Protein AF-A0A6B3FNH3-F1 (afdb_monomer)

Solvent-ac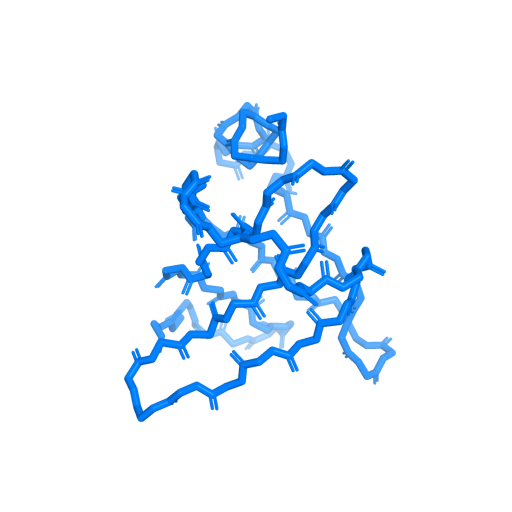cessible surface area (backbone atoms only — not comparable to full-atom values): 4156 Å² total; per-residue (Å²): 108,68,43,56,48,25,56,70,20,54,83,68,87,43,28,66,47,77,55,97,88,39,58,31,33,40,68,38,50,45,76,36,84,91,38,61,88,42,54,68,76,38,76,48,79,54,99,89,48,39,34,34,15,32,98,70,36,20,30,38,56,54,28,38,25,51,74,98,53,72,76,44,110

Struc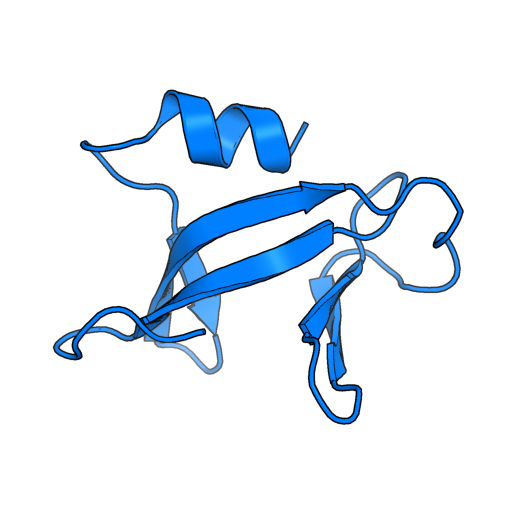ture (mmCIF, N/CA/C/O backbone):
data_AF-A0A6B3FNH3-F1
#
_entry.id   AF-A0A6B3FNH3-F1
#
loop_
_atom_site.group_PDB
_atom_site.id
_atom_site.type_symbol
_atom_site.label_atom_id
_atom_site.label_alt_id
_atom_site.label_comp_id
_atom_site.label_asym_id
_atom_site.label_entity_id
_atom_site.label_seq_id
_atom_site.pdbx_PDB_ins_code
_atom_site.Cartn_x
_atom_site.Cartn_y
_atom_site.Cartn_z
_atom_site.occupancy
_atom_site.B_iso_or_equiv
_atom_site.auth_seq_id
_atom_site.auth_comp_id
_atom_site.auth_asym_id
_atom_site.auth_atom_id
_atom_site.pdbx_PDB_model_num
ATOM 1 N N . ARG A 1 1 ? 8.144 2.498 -7.538 1.00 87.38 1 ARG A N 1
ATOM 2 C CA . ARG A 1 1 ? 7.156 3.514 -8.012 1.00 87.38 1 ARG A CA 1
ATOM 3 C C . ARG A 1 1 ? 6.023 3.626 -7.011 1.00 87.38 1 ARG A C 1
ATOM 5 O O . ARG A 1 1 ? 5.809 4.724 -6.523 1.00 87.38 1 ARG A O 1
ATOM 12 N N . VAL A 1 2 ? 5.327 2.525 -6.710 1.00 93.88 2 VAL A N 1
ATOM 13 C CA . VAL A 1 2 ? 4.222 2.495 -5.735 1.00 93.88 2 VAL A CA 1
ATOM 14 C C . VAL A 1 2 ? 4.648 3.079 -4.384 1.00 93.88 2 VAL A C 1
ATOM 16 O O . VAL A 1 2 ? 4.017 4.010 -3.902 1.00 93.88 2 VAL A O 1
ATOM 19 N N . ASP A 1 3 ? 5.786 2.638 -3.847 1.00 94.31 3 ASP A N 1
ATOM 20 C CA . ASP A 1 3 ? 6.395 3.168 -2.618 1.00 94.31 3 ASP A CA 1
ATOM 21 C C . ASP A 1 3 ? 6.592 4.701 -2.637 1.00 94.31 3 ASP A C 1
ATOM 23 O O . ASP A 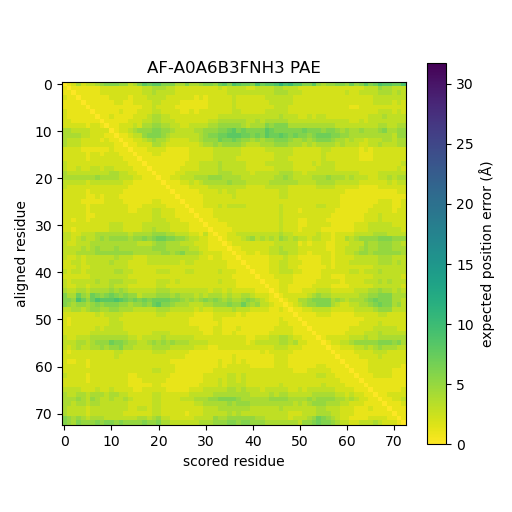1 3 ? 6.333 5.392 -1.652 1.00 94.31 3 ASP A O 1
ATOM 27 N N . ARG A 1 4 ? 7.024 5.252 -3.780 1.00 96.00 4 ARG A N 1
ATOM 28 C CA . ARG A 1 4 ? 7.265 6.691 -3.960 1.00 96.00 4 ARG A CA 1
ATOM 29 C C . ARG A 1 4 ? 5.954 7.463 -3.985 1.00 96.00 4 ARG A C 1
ATOM 31 O O . ARG A 1 4 ? 5.904 8.550 -3.427 1.00 96.00 4 ARG A O 1
ATOM 38 N N . VAL A 1 5 ? 4.909 6.903 -4.599 1.00 96.31 5 VAL A N 1
ATOM 39 C CA . VAL A 1 5 ? 3.562 7.496 -4.608 1.00 96.31 5 VAL A CA 1
ATOM 40 C C . VAL A 1 5 ? 2.978 7.505 -3.196 1.00 96.31 5 VAL A C 1
ATOM 42 O O . VAL A 1 5 ? 2.480 8.536 -2.760 1.00 96.31 5 VAL A O 1
ATOM 45 N N . VAL A 1 6 ? 3.114 6.405 -2.447 1.00 96.62 6 VAL A N 1
ATOM 46 C CA . VAL A 1 6 ? 2.674 6.328 -1.043 1.00 96.62 6 VAL A CA 1
ATOM 47 C C . VAL A 1 6 ? 3.319 7.428 -0.198 1.00 96.62 6 VAL A C 1
ATOM 49 O O . VAL A 1 6 ? 2.622 8.172 0.495 1.00 96.62 6 VAL A O 1
ATOM 52 N N . ARG A 1 7 ? 4.640 7.596 -0.317 1.00 96.00 7 ARG A N 1
ATOM 53 C CA . ARG A 1 7 ? 5.368 8.654 0.397 1.00 96.00 7 ARG A CA 1
ATOM 54 C C . ARG A 1 7 ? 5.003 10.053 -0.097 1.00 96.00 7 ARG A C 1
ATOM 56 O O . ARG A 1 7 ? 4.783 10.934 0.722 1.00 96.00 7 ARG A O 1
ATOM 63 N N . GLY A 1 8 ? 4.893 10.249 -1.409 1.00 97.00 8 GLY A N 1
ATOM 64 C CA . GLY A 1 8 ? 4.575 11.546 -2.012 1.00 97.00 8 GLY A CA 1
ATOM 65 C C . GLY A 1 8 ? 3.157 12.043 -1.720 1.00 97.00 8 GLY A C 1
ATOM 66 O O . GLY A 1 8 ? 2.928 13.246 -1.717 1.00 97.00 8 GLY A O 1
ATOM 67 N N . CYS A 1 9 ? 2.211 11.142 -1.445 1.00 96.25 9 CYS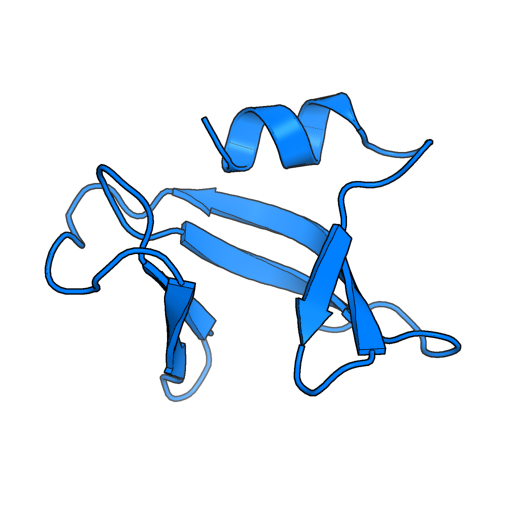 A N 1
ATOM 68 C CA . CYS A 1 9 ? 0.850 11.504 -1.050 1.00 96.25 9 CYS A CA 1
ATOM 69 C C . CYS A 1 9 ? 0.671 11.640 0.471 1.00 96.25 9 CYS A C 1
ATOM 71 O O . CYS A 1 9 ? -0.427 11.971 0.912 1.00 96.25 9 CYS A O 1
ATOM 73 N N . THR A 1 10 ? 1.695 11.363 1.281 1.00 92.19 10 THR A N 1
ATOM 74 C CA . THR A 1 10 ? 1.616 11.452 2.746 1.00 92.19 10 THR A CA 1
ATOM 75 C C . THR A 1 10 ? 1.999 12.864 3.219 1.00 92.19 10 THR A C 1
ATOM 77 O O . THR A 1 10 ? 3.031 13.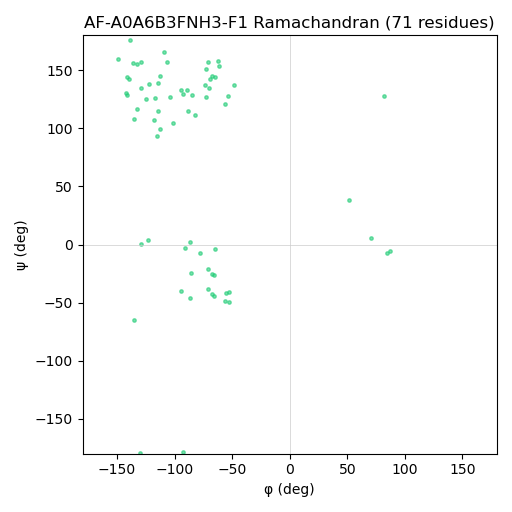372 2.786 1.00 92.19 10 THR A O 1
ATOM 80 N N . PRO A 1 11 ? 1.231 13.504 4.128 1.00 87.81 11 PRO A N 1
ATOM 81 C CA . PRO A 1 11 ? 0.022 12.997 4.791 1.00 87.81 11 PRO A CA 1
ATOM 82 C C . PRO A 1 11 ? -1.276 13.216 3.997 1.00 87.81 11 PRO A C 1
ATOM 84 O O . PRO A 1 11 ? -2.236 12.471 4.194 1.00 87.81 11 PRO A O 1
ATOM 87 N N . ALA A 1 12 ? -1.316 14.217 3.113 1.00 89.94 12 ALA A N 1
ATOM 88 C CA . ALA A 1 12 ? -2.484 14.570 2.312 1.00 89.94 12 ALA A CA 1
ATOM 89 C C . ALA A 1 12 ? -2.097 14.673 0.826 1.00 89.94 12 ALA A C 1
ATOM 91 O O .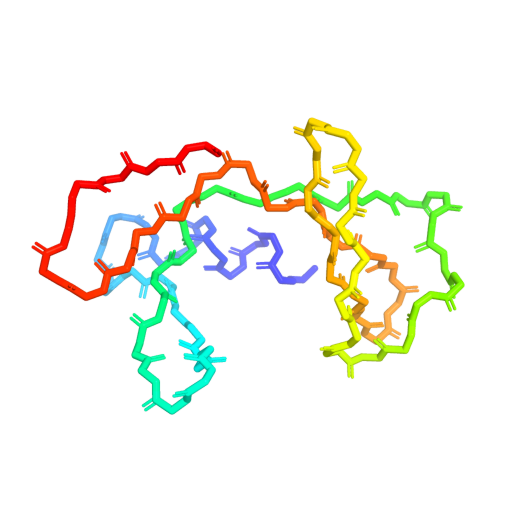 ALA A 1 12 ? -1.066 15.272 0.519 1.00 89.94 12 ALA A O 1
ATOM 92 N N . PRO A 1 13 ? -2.894 14.103 -0.101 1.00 92.38 13 PRO A N 1
ATOM 93 C CA . PRO A 1 13 ? -4.241 13.535 0.090 1.00 92.38 13 PRO A CA 1
ATOM 94 C C . PRO A 1 13 ? -4.292 12.133 0.738 1.00 92.38 13 PRO A C 1
ATOM 96 O O . PRO A 1 13 ? -5.373 11.653 1.081 1.00 92.38 13 PRO A O 1
ATOM 99 N N . GLY A 1 14 ? -3.141 11.487 0.931 1.00 94.44 14 GLY A N 1
ATOM 100 C CA . GLY A 1 14 ? -3.004 10.097 1.360 1.00 94.44 14 GLY A CA 1
ATOM 101 C C . GLY A 1 14 ? -3.167 9.133 0.184 1.00 94.44 14 GLY A C 1
ATOM 102 O O . GLY A 1 14 ? -4.154 9.198 -0.551 1.00 94.44 14 GLY A O 1
ATOM 103 N N . ALA A 1 15 ? -2.207 8.226 -0.010 1.00 97.19 15 ALA A N 1
ATOM 104 C CA . ALA A 1 15 ? -2.344 7.178 -1.016 1.00 97.19 15 ALA A CA 1
ATOM 105 C C . ALA A 1 15 ? -3.422 6.172 -0.593 1.00 97.19 15 ALA A C 1
ATOM 107 O O . ALA A 1 15 ? -3.561 5.842 0.587 1.00 97.19 15 ALA A O 1
ATOM 108 N N . TRP A 1 16 ? -4.191 5.673 -1.556 1.00 96.88 16 TRP A N 1
ATOM 109 C CA . TRP A 1 16 ? -5.262 4.717 -1.300 1.00 96.88 16 TRP A CA 1
ATOM 110 C C . TRP A 1 16 ? -5.467 3.780 -2.488 1.00 96.88 16 TRP A C 1
ATOM 112 O O . TRP A 1 16 ? -5.065 4.076 -3.612 1.00 96.88 16 TRP A O 1
ATOM 122 N N . THR A 1 17 ? -6.100 2.647 -2.212 1.00 96.00 17 THR A N 1
ATOM 123 C CA . THR A 1 17 ? -6.551 1.663 -3.199 1.00 96.00 17 THR A CA 1
ATOM 124 C C . THR A 1 17 ? -7.943 1.148 -2.825 1.00 96.00 17 THR A C 1
ATOM 126 O O . THR A 1 17 ? -8.489 1.520 -1.781 1.00 96.00 17 THR A O 1
ATOM 129 N N . LEU A 1 18 ? -8.523 0.301 -3.672 1.00 96.38 18 LEU A N 1
ATOM 130 C CA . LEU A 1 18 ? -9.730 -0.453 -3.360 1.00 96.38 18 LEU A CA 1
ATOM 131 C C . LEU A 1 18 ? -9.359 -1.835 -2.821 1.00 96.38 18 LEU A C 1
ATOM 133 O O . LEU A 1 18 ? -8.544 -2.544 -3.408 1.00 96.38 18 LEU A O 1
ATOM 137 N N . PHE A 1 19 ? -9.997 -2.234 -1.728 1.00 94.75 19 PHE A N 1
ATOM 138 C CA . PHE A 1 19 ? -9.934 -3.586 -1.191 1.00 94.75 19 PHE A CA 1
ATOM 139 C C . PHE A 1 19 ? -11.354 -4.038 -0.868 1.00 94.75 19 PHE A C 1
ATOM 141 O O . PHE A 1 19 ? -12.031 -3.424 -0.049 1.00 94.75 19 PHE A O 1
ATOM 148 N N . ARG A 1 20 ? -11.825 -5.087 -1.557 1.00 93.62 20 ARG A N 1
ATOM 149 C CA . ARG A 1 20 ? -13.203 -5.606 -1.430 1.00 93.62 20 ARG A CA 1
ATOM 150 C C . ARG A 1 20 ? -14.286 -4.523 -1.593 1.00 93.62 20 ARG A C 1
ATOM 152 O O . ARG A 1 20 ? -15.290 -4.536 -0.897 1.00 93.62 20 ARG A O 1
ATOM 159 N N . GLY A 1 21 ? -14.068 -3.585 -2.516 1.00 95.56 21 GLY A N 1
ATOM 160 C CA . GLY A 1 21 ? -15.008 -2.4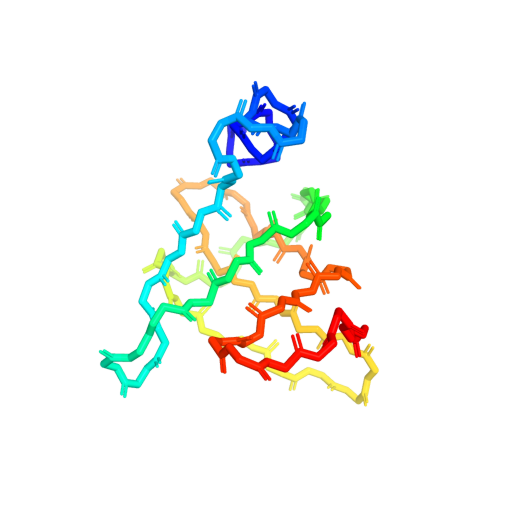97 -2.814 1.00 95.56 21 GLY A CA 1
ATOM 161 C C . GLY A 1 21 ? -14.899 -1.271 -1.902 1.00 95.56 21 GLY A C 1
ATOM 162 O O . GLY A 1 21 ? -15.494 -0.243 -2.211 1.00 95.56 21 GLY A O 1
ATOM 163 N N . GLU A 1 22 ? -14.098 -1.326 -0.837 1.00 96.44 22 GLU A N 1
ATOM 164 C CA . GLU A 1 22 ? -13.905 -0.206 0.087 1.00 96.44 22 GLU A CA 1
ATOM 165 C C . GLU A 1 22 ? -12.536 0.454 -0.080 1.00 96.44 22 GLU A C 1
ATOM 167 O O . GLU A 1 22 ? -11.572 -0.157 -0.552 1.00 96.44 22 GLU A O 1
ATOM 172 N N . ARG A 1 23 ? -12.429 1.723 0.331 1.00 96.38 23 ARG A N 1
ATOM 173 C CA . ARG A 1 23 ? -11.143 2.425 0.324 1.00 96.38 23 ARG A CA 1
ATOM 174 C C . ARG A 1 23 ? -10.240 1.910 1.441 1.00 96.38 23 ARG A C 1
ATOM 176 O O . ARG A 1 23 ? -10.582 1.977 2.622 1.00 96.38 23 ARG A O 1
ATOM 183 N N . LEU A 1 24 ? -9.033 1.517 1.053 1.00 97.06 24 LEU A N 1
ATOM 184 C CA . LEU A 1 24 ? -7.932 1.194 1.948 1.00 97.06 24 LEU A CA 1
ATOM 185 C C . LEU A 1 24 ? -6.813 2.214 1.737 1.00 97.06 24 LEU A C 1
ATOM 187 O O . LEU A 1 24 ? -6.216 2.276 0.660 1.00 97.06 24 LEU A O 1
ATOM 191 N N . LYS A 1 25 ? -6.524 3.028 2.753 1.00 97.38 25 LYS A N 1
ATOM 192 C CA . LYS A 1 25 ? -5.368 3.929 2.713 1.00 97.38 25 LYS A CA 1
ATOM 193 C C . LYS A 1 25 ? -4.082 3.133 2.894 1.00 97.38 25 LYS A C 1
ATOM 195 O O . LYS A 1 25 ? -4.002 2.275 3.772 1.00 97.38 25 LYS A O 1
ATOM 200 N N . LEU A 1 26 ? -3.080 3.466 2.091 1.00 97.06 26 LEU A N 1
ATOM 201 C CA . LEU A 1 26 ? -1.727 2.932 2.168 1.00 97.06 26 LEU A CA 1
ATOM 202 C C . LEU A 1 26 ? -0.862 3.987 2.857 1.00 97.06 26 LEU A C 1
ATOM 204 O O . LEU A 1 26 ? -0.557 5.017 2.260 1.00 97.06 26 LEU A O 1
ATOM 208 N N . ILE A 1 27 ? -0.522 3.758 4.123 1.00 96.69 27 ILE A N 1
ATOM 209 C CA . ILE A 1 27 ? 0.242 4.718 4.933 1.00 96.69 27 ILE A CA 1
ATOM 210 C C . ILE A 1 27 ? 1.734 4.497 4.717 1.00 96.69 27 ILE A C 1
ATOM 212 O O . ILE A 1 27 ? 2.485 5.440 4.488 1.00 96.69 27 ILE A O 1
ATOM 216 N N . GLN A 1 28 ? 2.159 3.236 4.758 1.00 96.69 28 GLN A N 1
ATOM 217 C CA . 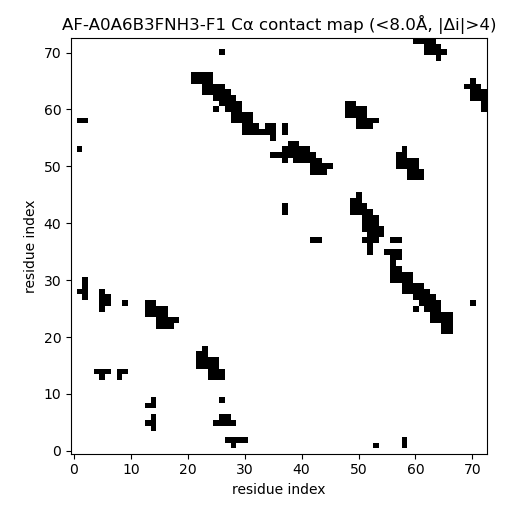GLN A 1 28 ? 3.545 2.867 4.536 1.00 96.69 28 GLN A CA 1
ATOM 218 C C . GLN A 1 28 ? 3.609 1.558 3.760 1.00 96.69 28 GLN A C 1
ATOM 220 O O . GLN A 1 28 ? 2.974 0.568 4.123 1.00 96.69 28 GLN A O 1
ATOM 225 N N . ALA A 1 29 ? 4.406 1.561 2.696 1.00 97.06 29 ALA A N 1
ATOM 226 C CA . ALA A 1 29 ? 4.710 0.384 1.903 1.00 97.06 29 ALA A CA 1
ATOM 227 C C . ALA A 1 29 ? 6.183 0.418 1.493 1.00 97.06 29 ALA A C 1
ATOM 229 O O . ALA A 1 29 ? 6.721 1.492 1.205 1.00 97.06 29 ALA A O 1
ATOM 230 N N . THR A 1 30 ? 6.821 -0.748 1.452 1.00 97.00 30 THR A N 1
ATOM 231 C CA . THR A 1 30 ? 8.218 -0.892 1.025 1.00 97.00 30 THR A CA 1
ATOM 232 C C . THR A 1 30 ? 8.310 -1.863 -0.149 1.00 97.00 30 THR A C 1
ATOM 234 O O . THR A 1 30 ? 7.606 -2.871 -0.146 1.00 97.00 30 THR A O 1
ATOM 237 N N . PRO A 1 31 ? 9.119 -1.589 -1.185 1.00 97.12 31 PRO A N 1
ATOM 238 C CA . PRO A 1 31 ? 9.351 -2.565 -2.239 1.00 97.12 31 PRO A CA 1
ATOM 239 C C . PRO A 1 31 ? 10.141 -3.760 -1.698 1.00 97.12 31 PRO A C 1
ATOM 241 O O . PRO A 1 31 ? 11.030 -3.596 -0.863 1.00 97.12 31 PRO A O 1
ATOM 244 N N . VAL A 1 32 ? 9.840 -4.946 -2.219 1.00 96.88 32 VAL A N 1
ATOM 245 C CA . VAL A 1 32 ? 10.574 -6.187 -1.960 1.00 96.88 32 VAL A CA 1
ATOM 246 C C . VAL A 1 32 ? 11.185 -6.622 -3.286 1.00 96.88 32 VAL A C 1
ATOM 248 O O . VAL A 1 32 ? 10.516 -7.236 -4.111 1.00 96.88 32 VAL A O 1
ATOM 251 N N . LEU A 1 33 ? 12.435 -6.216 -3.522 1.00 95.00 33 LEU A N 1
ATOM 252 C CA . LEU A 1 33 ? 13.080 -6.314 -4.838 1.00 95.00 33 LEU A CA 1
ATOM 253 C C . LEU A 1 33 ? 13.303 -7.756 -5.302 1.00 95.00 33 LEU A C 1
ATOM 255 O O . LEU A 1 33 ? 13.290 -8.008 -6.495 1.00 95.00 33 LEU A O 1
ATOM 259 N N . ASP A 1 34 ? 13.430 -8.709 -4.385 1.00 95.19 34 ASP A N 1
ATOM 260 C CA . ASP A 1 34 ? 13.648 -10.114 -4.751 1.00 95.19 34 ASP A CA 1
ATOM 261 C C . ASP A 1 34 ? 12.338 -10.872 -5.004 1.00 95.19 34 ASP A C 1
ATOM 263 O O . ASP A 1 34 ? 12.344 -12.076 -5.257 1.00 95.19 34 ASP A O 1
ATOM 267 N N . ARG A 1 35 ? 11.193 -10.181 -4.918 1.00 95.00 35 ARG A N 1
ATOM 268 C CA . ARG A 1 35 ? 9.873 -10.795 -5.015 1.00 95.00 35 ARG A CA 1
ATOM 269 C C . ARG A 1 35 ? 9.142 -10.360 -6.283 1.00 95.00 35 ARG A C 1
ATOM 271 O O . ARG A 1 35 ? 8.552 -9.282 -6.331 1.00 95.00 35 ARG A O 1
ATOM 278 N N . THR A 1 36 ? 9.176 -11.213 -7.301 1.00 95.62 36 THR A N 1
ATOM 279 C CA . THR A 1 36 ? 8.604 -10.978 -8.643 1.00 95.62 36 THR A CA 1
ATOM 280 C C . THR A 1 36 ? 7.580 -12.035 -9.062 1.00 95.62 36 THR A C 1
ATOM 282 O O . THR A 1 36 ? 7.070 -11.987 -10.177 1.00 95.62 36 THR A O 1
ATOM 285 N N . ASP A 1 37 ? 7.259 -12.972 -8.169 1.00 96.31 37 ASP A N 1
ATOM 286 C CA . ASP A 1 37 ? 6.311 -14.073 -8.374 1.00 96.31 37 ASP A CA 1
ATOM 287 C C . ASP A 1 37 ? 4.845 -13.618 -8.434 1.00 96.31 37 ASP A C 1
ATOM 289 O O . ASP A 1 37 ? 4.008 -14.334 -8.972 1.00 96.31 37 ASP A O 1
ATOM 293 N N . LEU A 1 38 ? 4.534 -12.434 -7.895 1.00 97.25 38 LEU A N 1
ATOM 294 C CA . LEU A 1 38 ? 3.169 -11.915 -7.794 1.00 97.25 38 LEU A CA 1
ATOM 295 C C . LEU A 1 38 ? 2.801 -11.034 -8.988 1.00 97.25 38 LEU A C 1
ATOM 297 O O . LEU A 1 38 ? 3.482 -10.047 -9.287 1.00 97.25 38 LEU A O 1
ATOM 301 N N . THR A 1 39 ? 1.656 -11.320 -9.600 1.00 97.25 39 THR A N 1
ATOM 302 C CA . THR A 1 39 ? 1.095 -10.483 -10.667 1.00 97.25 39 THR A CA 1
ATOM 303 C C . THR A 1 39 ? 0.568 -9.140 -10.127 1.00 97.25 39 THR A C 1
ATOM 305 O O . THR A 1 39 ? 0.269 -9.012 -8.936 1.00 97.25 39 THR A O 1
ATOM 308 N N . PRO A 1 40 ? 0.450 -8.083 -10.957 1.00 97.19 40 PRO A N 1
ATOM 309 C CA . PRO A 1 40 ? -0.034 -6.784 -10.494 1.00 97.19 40 PRO A CA 1
ATOM 310 C C . PRO A 1 40 ? -1.418 -6.861 -9.831 1.00 97.19 40 PRO A C 1
ATOM 312 O O . PRO A 1 40 ? -2.400 -7.233 -10.467 1.00 97.19 40 PRO A O 1
ATOM 315 N N . GLY A 1 41 ? -1.501 -6.453 -8.562 1.00 95.50 41 GLY A N 1
ATOM 316 C CA . GLY A 1 41 ? -2.735 -6.490 -7.768 1.00 95.50 41 GLY A CA 1
ATOM 317 C C . GLY A 1 41 ? -2.993 -7.813 -7.040 1.00 95.50 41 GLY A C 1
ATOM 318 O O . GLY A 1 41 ? -3.913 -7.877 -6.225 1.00 95.50 41 GLY A O 1
ATOM 319 N N . GLU A 1 42 ? -2.175 -8.839 -7.271 1.00 97.19 42 GLU A N 1
ATOM 320 C CA . GLU A 1 42 ? -2.242 -10.098 -6.536 1.00 97.19 42 GLU A CA 1
ATOM 321 C C . GLU A 1 42 ? -1.781 -9.917 -5.090 1.00 97.19 42 GLU A C 1
ATOM 323 O O . GLU A 1 42 ? -0.767 -9.271 -4.817 1.00 97.19 42 GLU A O 1
ATOM 328 N N . LEU A 1 43 ? -2.542 -10.489 -4.158 1.00 96.25 43 LEU A N 1
ATOM 329 C CA . LEU A 1 43 ? -2.299 -10.414 -2.722 1.00 96.25 43 LEU A CA 1
ATOM 330 C C . LEU A 1 43 ? -1.708 -11.729 -2.216 1.00 96.25 43 LEU A C 1
ATOM 332 O O . LEU A 1 43 ? -2.320 -12.783 -2.361 1.00 96.25 43 LEU A O 1
ATOM 336 N N . SER A 1 44 ? -0.577 -11.645 -1.519 1.00 97.00 44 SER A N 1
ATOM 337 C CA . SER A 1 44 ? 0.003 -12.759 -0.766 1.00 97.00 44 SER A CA 1
ATOM 338 C C . SER A 1 44 ? 0.053 -12.389 0.711 1.00 97.00 44 SER A C 1
ATOM 340 O O . SER A 1 44 ? 0.903 -11.603 1.131 1.00 97.00 44 SER A O 1
ATOM 342 N N . ALA A 1 45 ? -0.818 -12.989 1.519 1.00 95.44 45 ALA A N 1
ATOM 343 C CA . ALA A 1 45 ? -0.768 -12.864 2.973 1.00 95.44 45 ALA A CA 1
ATOM 344 C C . ALA A 1 45 ? 0.145 -13.951 3.562 1.00 95.44 45 ALA A C 1
ATOM 346 O O . ALA A 1 45 ? -0.143 -15.142 3.456 1.00 95.44 45 ALA A O 1
ATOM 347 N N . ALA A 1 46 ? 1.256 -13.537 4.165 1.00 91.31 46 ALA A N 1
ATOM 348 C CA . ALA A 1 46 ? 2.107 -14.392 4.983 1.00 91.31 46 ALA A CA 1
ATOM 349 C C . ALA A 1 46 ? 1.697 -14.288 6.461 1.00 91.31 46 ALA A C 1
ATOM 351 O O . ALA A 1 46 ? 0.770 -13.567 6.819 1.00 91.31 46 ALA A O 1
ATOM 352 N N . LYS A 1 47 ? 2.417 -14.991 7.341 1.00 91.44 47 LYS A N 1
ATOM 353 C CA . LYS A 1 47 ? 2.107 -15.036 8.778 1.00 91.44 47 LYS A CA 1
ATOM 354 C C . LYS A 1 47 ? 2.036 -13.647 9.432 1.00 91.44 47 LYS A C 1
ATOM 356 O O . LYS A 1 47 ? 1.141 -13.416 10.232 1.00 91.44 47 LYS A O 1
ATOM 361 N N . ASN A 1 48 ? 2.964 -12.752 9.085 1.00 91.12 48 ASN A N 1
ATOM 362 C CA . ASN A 1 48 ? 3.100 -11.427 9.705 1.00 91.12 48 ASN A CA 1
ATOM 363 C C . ASN A 1 48 ? 3.159 -10.274 8.686 1.00 91.12 48 ASN A C 1
ATOM 365 O O . ASN A 1 48 ? 3.353 -9.126 9.080 1.00 91.12 48 ASN A O 1
ATOM 369 N N . ASN A 1 49 ? 3.067 -10.572 7.388 1.00 94.31 49 ASN A N 1
ATOM 370 C CA . ASN A 1 49 ? 3.369 -9.619 6.323 1.00 94.31 49 ASN A CA 1
ATOM 371 C C . ASN A 1 49 ? 2.340 -9.787 5.206 1.00 94.31 49 ASN A C 1
ATOM 373 O O . ASN A 1 49 ? 1.958 -10.912 4.873 1.00 94.31 49 ASN A O 1
ATOM 377 N N . VAL A 1 50 ? 1.933 -8.683 4.589 1.00 96.69 50 VAL A N 1
ATOM 378 C CA . VAL A 1 50 ? 1.053 -8.700 3.418 1.00 96.69 50 VAL A CA 1
ATOM 379 C C . VAL A 1 50 ? 1.805 -8.109 2.241 1.00 96.69 50 VAL A C 1
ATOM 381 O O . VAL A 1 50 ? 2.313 -6.992 2.318 1.00 96.69 50 VAL A O 1
ATOM 384 N N . TYR A 1 51 ? 1.853 -8.854 1.142 1.00 97.44 51 TYR A N 1
ATOM 385 C CA . TYR A 1 51 ? 2.509 -8.435 -0.088 1.00 97.44 51 TYR A CA 1
ATOM 386 C C . TYR A 1 51 ? 1.484 -8.216 -1.190 1.00 97.44 51 TYR A C 1
ATOM 388 O O . TYR A 1 51 ? 0.497 -8.950 -1.283 1.00 97.44 51 TYR A O 1
ATOM 396 N N . VAL A 1 52 ? 1.743 -7.223 -2.035 1.00 97.62 52 VAL A N 1
ATOM 397 C CA . VAL A 1 52 ? 0.960 -6.944 -3.238 1.00 97.62 52 VAL A CA 1
ATOM 398 C C . VAL A 1 52 ? 1.892 -6.922 -4.438 1.00 97.62 52 VAL A C 1
ATOM 400 O O . VAL A 1 52 ? 2.875 -6.174 -4.446 1.00 97.62 52 VAL A O 1
ATOM 403 N N . GLY A 1 53 ? 1.584 -7.726 -5.451 1.00 97.50 53 GLY A N 1
ATOM 404 C CA . GLY A 1 53 ? 2.307 -7.707 -6.714 1.00 97.50 53 GLY A CA 1
ATOM 405 C C . GLY A 1 53 ? 2.129 -6.374 -7.439 1.00 97.50 53 GLY A C 1
ATOM 406 O O . GLY A 1 53 ? 1.075 -5.732 -7.387 1.00 97.50 53 GLY A O 1
ATOM 407 N N . THR A 1 54 ? 3.179 -5.925 -8.119 1.00 96.69 54 THR A N 1
ATOM 408 C CA . THR A 1 54 ? 3.146 -4.717 -8.957 1.00 96.69 54 THR A CA 1
ATOM 409 C C . THR A 1 54 ? 3.726 -5.034 -10.332 1.00 96.69 54 THR A C 1
ATOM 411 O O . THR A 1 54 ? 4.134 -6.158 -10.584 1.00 96.69 54 THR A O 1
ATOM 414 N N . GLY A 1 55 ? 3.788 -4.056 -11.239 1.00 95.38 55 GLY A N 1
ATOM 415 C CA . GLY A 1 55 ? 4.353 -4.267 -12.579 1.00 95.38 55 GLY A CA 1
ATOM 416 C C . GLY A 1 55 ? 5.854 -4.591 -12.630 1.00 95.38 55 GLY A C 1
ATOM 417 O O . GLY A 1 55 ? 6.363 -4.797 -13.724 1.00 95.38 55 GLY A O 1
ATOM 418 N N . SER A 1 56 ? 6.578 -4.586 -11.505 1.00 93.94 56 SER A N 1
ATOM 419 C CA . SER A 1 56 ? 8.000 -4.962 -11.473 1.00 93.94 56 SER A CA 1
ATOM 420 C C . SER A 1 56 ? 8.351 -5.892 -10.317 1.00 93.94 56 SER A C 1
ATOM 422 O O . SER A 1 56 ? 8.709 -7.036 -10.547 1.00 93.94 56 SER A O 1
ATOM 424 N N . HIS A 1 57 ? 8.229 -5.412 -9.081 1.00 95.31 57 HIS A N 1
ATOM 425 C CA . HIS A 1 57 ? 8.478 -6.197 -7.871 1.00 95.31 57 HIS A CA 1
ATOM 426 C C . HIS A 1 57 ? 7.332 -5.979 -6.887 1.00 95.31 57 HIS A C 1
ATOM 428 O O . HIS A 1 57 ? 6.661 -4.939 -6.929 1.00 95.31 57 HIS A O 1
ATOM 434 N N . ALA A 1 58 ? 7.099 -6.929 -5.994 1.00 97.69 58 ALA A N 1
ATOM 435 C CA . ALA A 1 58 ? 6.079 -6.797 -4.972 1.00 97.69 58 ALA A CA 1
ATOM 436 C C . ALA A 1 58 ? 6.383 -5.624 -4.025 1.00 97.6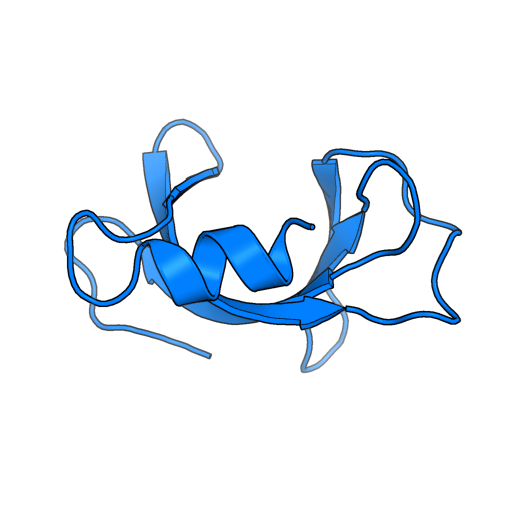9 58 ALA A C 1
ATOM 438 O O . ALA A 1 58 ? 7.524 -5.179 -3.862 1.00 97.69 58 ALA A O 1
ATOM 439 N N . VAL A 1 59 ? 5.339 -5.129 -3.372 1.00 97.69 59 VAL A N 1
ATOM 440 C CA . VAL A 1 59 ? 5.457 -4.241 -2.216 1.00 97.69 59 VAL A CA 1
ATOM 441 C C . VAL A 1 59 ? 4.910 -4.942 -0.986 1.00 97.69 59 VAL A C 1
ATOM 443 O O . VAL A 1 59 ? 3.873 -5.596 -1.049 1.00 97.69 59 VAL A O 1
ATOM 446 N N . GLU A 1 60 ? 5.591 -4.788 0.138 1.00 97.75 60 GLU A N 1
ATOM 447 C CA . GLU A 1 60 ? 5.060 -5.133 1.446 1.00 97.75 60 GLU A CA 1
ATOM 448 C C . GLU A 1 60 ? 4.241 -3.957 1.981 1.00 97.75 60 GLU A C 1
ATOM 450 O O . GLU A 1 60 ? 4.710 -2.812 2.012 1.00 97.75 60 GLU A O 1
ATOM 455 N N . LEU A 1 61 ? 3.012 -4.245 2.398 1.00 97.25 61 LEU A N 1
ATOM 456 C CA . LEU A 1 61 ? 2.156 -3.307 3.104 1.00 97.25 61 LEU A CA 1
ATOM 457 C C . LEU A 1 61 ? 2.551 -3.327 4.579 1.00 97.25 61 LEU A C 1
ATOM 459 O O . LEU A 1 61 ? 2.362 -4.331 5.257 1.00 97.25 61 LEU A O 1
ATOM 463 N N . LEU A 1 62 ? 3.125 -2.222 5.054 1.00 97.06 62 LEU A N 1
ATOM 464 C CA . LEU A 1 62 ? 3.575 -2.094 6.440 1.00 97.06 62 LEU A CA 1
ATOM 465 C C . LEU A 1 62 ? 2.517 -1.434 7.312 1.00 97.06 62 LEU A C 1
ATOM 467 O O . LEU A 1 62 ? 2.358 -1.819 8.456 1.00 97.06 62 LEU A O 1
ATOM 471 N N . TRP A 1 63 ? 1.825 -0.421 6.795 1.00 96.75 63 TRP A N 1
ATOM 472 C CA . TRP A 1 63 ? 0.724 0.219 7.504 1.00 96.75 63 TRP A CA 1
ATOM 473 C C . TRP A 1 63 ? -0.393 0.556 6.536 1.00 96.75 63 TRP A C 1
ATOM 475 O O . TRP A 1 63 ? -0.181 1.228 5.518 1.00 96.75 63 TRP A O 1
ATOM 485 N N . VAL A 1 64 ? -1.599 0.139 6.896 1.00 96.81 64 VAL A N 1
ATOM 486 C CA . VAL A 1 64 ? -2.821 0.414 6.150 1.00 96.81 64 VAL A CA 1
ATOM 487 C C . VAL A 1 64 ? -3.891 0.974 7.072 1.00 96.81 64 VAL A C 1
ATOM 489 O O . VAL A 1 64 ? -3.869 0.784 8.286 1.00 96.81 64 VAL A O 1
ATOM 492 N N . GLN A 1 65 ? -4.852 1.686 6.503 1.00 97.12 65 GLN A N 1
ATOM 493 C CA . GLN A 1 65 ? -5.999 2.177 7.252 1.00 97.12 65 GLN A CA 1
ATOM 494 C C . GLN A 1 65 ? -7.277 1.923 6.453 1.00 97.12 65 GLN A C 1
ATOM 496 O O . GLN A 1 65 ? -7.515 2.601 5.447 1.00 97.12 65 GLN A O 1
ATOM 501 N N . PRO A 1 66 ? -8.110 0.963 6.890 1.00 96.81 66 PRO A N 1
ATOM 502 C CA . PRO A 1 66 ? -9.457 0.800 6.365 1.00 96.81 66 PRO A CA 1
ATOM 503 C C . PRO A 1 66 ? -10.306 2.044 6.630 1.00 96.81 66 PRO A C 1
ATOM 505 O O . PRO A 1 66 ? -10.079 2.785 7.595 1.00 96.81 66 PRO A O 1
ATOM 508 N N . GLN A 1 67 ? -11.313 2.261 5.791 1.00 93.88 67 GLN A N 1
ATOM 509 C CA . GLN A 1 67 ? -12.248 3.365 5.953 1.00 93.88 67 GLN A CA 1
ATOM 510 C C . GLN A 1 67 ? -12.879 3.365 7.359 1.00 93.88 67 GLN A C 1
ATOM 512 O O . GLN A 1 67 ? -13.387 2.357 7.842 1.00 93.88 67 GLN A O 1
ATOM 517 N N . GLY A 1 68 ? -12.811 4.510 8.045 1.00 94.44 68 GLY A N 1
ATOM 518 C CA . GLY A 1 68 ? -13.382 4.678 9.387 1.00 94.44 68 GLY A CA 1
ATOM 519 C C . GLY A 1 68 ? -12.658 3.933 10.520 1.00 94.44 68 GLY A C 1
ATOM 520 O O . GLY A 1 68 ? -13.143 3.945 11.650 1.00 94.44 68 GLY A O 1
ATOM 521 N N . LYS A 1 69 ? -11.510 3.290 10.263 1.00 96.50 69 LYS A N 1
ATOM 522 C CA . LYS A 1 69 ? -10.715 2.581 11.283 1.00 96.50 69 LYS A CA 1
ATOM 523 C C . LYS A 1 69 ? -9.416 3.316 11.606 1.00 96.50 69 LYS A C 1
ATOM 525 O O . LYS A 1 69 ? -9.000 4.228 10.893 1.00 96.50 69 LYS A O 1
ATOM 530 N N . LYS A 1 70 ? -8.770 2.926 12.708 1.00 96.44 70 LYS A N 1
ATOM 531 C CA . LYS A 1 70 ? -7.409 3.378 13.031 1.00 96.44 70 LYS A CA 1
ATOM 532 C C . LYS A 1 70 ? -6.394 2.692 12.099 1.00 96.44 70 LYS A C 1
ATOM 534 O O . LYS A 1 70 ? -6.664 1.570 11.667 1.00 96.44 70 LYS A O 1
ATOM 539 N N . PRO A 1 71 ? -5.255 3.341 11.797 1.00 96.06 71 PRO A N 1
ATOM 540 C CA . PRO A 1 71 ? -4.119 2.688 11.155 1.00 96.06 71 PRO A CA 1
ATOM 541 C C . PRO A 1 71 ? -3.747 1.372 11.844 1.00 96.06 71 PRO A C 1
ATOM 543 O O . PRO A 1 71 ? -3.727 1.306 13.075 1.00 96.06 71 PRO A O 1
ATOM 546 N N . MET A 1 72 ? -3.454 0.349 11.048 1.00 95.19 72 MET A N 1
ATOM 547 C CA . MET A 1 72 ? -3.037 -0.978 11.495 1.00 95.19 72 MET A CA 1
ATOM 548 C C . MET A 1 72 ? -1.862 -1.485 10.661 1.00 95.19 72 MET A C 1
ATOM 550 O O . MET A 1 72 ? -1.653 -1.021 9.536 1.00 95.19 72 MET A O 1
ATOM 554 N N . ARG A 1 73 ? -1.108 -2.408 11.255 1.00 92.19 73 ARG A N 1
ATOM 555 C CA . ARG A 1 73 ? 0.043 -3.074 10.656 1.00 92.19 73 ARG A CA 1
ATOM 556 C C . ARG A 1 73 ? -0.385 -4.415 10.079 1.00 92.19 73 ARG A C 1
ATOM 558 O O . ARG A 1 73 ? -1.051 -5.156 10.836 1.00 92.19 73 ARG A O 1
#

Radius of gyration: 11.69 Å; Cα contacts (8 Å, |Δi|>4): 150; chains: 1; bounding box: 29×30×26 Å

Mean predicted aligned error: 2.55 Å

Foldseek 3Di:
DVQVVQVVCPPPPFDWDDDPNFIKGQNGKAFDQVAQPADAQDWDDDPPWIWGHRPHTIIIRPWMATPPGDIDD

pLDDT: mean 95.55, std 2.2, range [87.38, 97.75]

Sequence (73 aa):
RVDRVVRGCTPAPGAWTLFRGERLKLIQATPVLDRTDLTPGELSAAKNNVYVGTGSHAVELLWVQPQGKKPMR

Nearest PDB structures (foldseek):
  4iqf-assembly2_B  TM=8.703E-01  e=7.411E-05  Bacillus anthracis
  6j1h-assembly2_B  TM=7.597E-01  e=2.566E-02  Aquifex aeolicus VF5
  6j1f-assembly1_A  TM=7.599E-01  e=2.719E-02  Aquifex aeolicus VF5
  6j1g-assembly1_A  TM=7.567E-01  e=6.479E-02  Aquifex aeolicus VF5
  6j1i-assembly1_A  TM=7.074E-01  e=8.167E-02  Aquifex aeolicus VF5

Secondary structure (DSSP, 8-state):
-HHHHHHHTTTTT-EEEEETTEEEEEEEEEEETT---SPTT-EEE-SS-EEE--SSSEEEEEEEEETTS--B-